Protein AF-V5GX15-F1 (afdb_monomer_lite)

Organism: Ixodes ricinus (NCBI:txid34613)

Secondary structure (DSSP, 8-state):
-----------------------------------PPPPPSS-THHHHHHHTT-TTHHHHHHHHHHHS-HHHHHHHHHHHHHTT--HHHHHHHHHHHHHTTS--GGGGGS-HHHHHHHHHHHHHHHHHHHSPP-

Structure (mmCIF, N/CA/C/O backbone):
data_AF-V5GX15-F1
#
_entry.id   AF-V5GX15-F1
#
loop_
_atom_site.group_PDB
_atom_site.id
_atom_site.type_symbol
_atom_site.label_atom_id
_atom_site.label_alt_id
_atom_site.label_comp_id
_atom_site.label_asym_id
_atom_site.label_entity_id
_atom_site.label_seq_id
_atom_site.pdbx_PDB_ins_code
_atom_site.Cartn_x
_atom_site.Cartn_y
_atom_site.Cartn_z
_atom_site.occupancy
_atom_site.B_iso_or_equiv
_atom_site.auth_seq_id
_atom_site.auth_comp_id
_atom_site.auth_asym_id
_atom_site.auth_atom_id
_atom_site.pdbx_PDB_model_num
ATOM 1 N N . GLY A 1 1 ? 33.532 -85.538 -20.091 1.00 37.53 1 GLY A N 1
ATOM 2 C CA . GLY A 1 1 ? 32.536 -85.061 -19.115 1.00 37.53 1 GLY A CA 1
ATOM 3 C C . GLY A 1 1 ? 31.655 -84.031 -19.786 1.00 37.53 1 GLY A C 1
ATOM 4 O O . GLY A 1 1 ? 32.195 -83.125 -20.402 1.00 37.53 1 GLY A O 1
ATOM 5 N N . GLN A 1 2 ? 30.339 -84.234 -19.738 1.00 40.06 2 GLN A N 1
ATOM 6 C CA . GLN A 1 2 ? 29.283 -83.344 -20.242 1.00 40.06 2 GLN A CA 1
ATOM 7 C C . GLN A 1 2 ? 29.166 -82.042 -19.433 1.00 40.06 2 GLN A C 1
ATOM 9 O O . GLN A 1 2 ? 29.303 -82.092 -18.215 1.00 40.06 2 GLN A O 1
ATOM 14 N N . ALA A 1 3 ? 28.764 -80.947 -20.094 1.00 39.31 3 ALA A N 1
ATOM 15 C CA . ALA A 1 3 ? 27.780 -79.982 -19.581 1.00 39.31 3 ALA A CA 1
ATOM 16 C C . ALA A 1 3 ? 27.213 -79.104 -20.725 1.00 39.31 3 ALA A C 1
ATOM 18 O O . ALA A 1 3 ? 27.958 -78.616 -21.571 1.00 39.31 3 ALA A O 1
ATOM 19 N N . ASN A 1 4 ? 25.886 -78.939 -20.738 1.00 43.31 4 ASN A N 1
ATOM 20 C CA . ASN A 1 4 ? 25.058 -78.070 -21.600 1.00 43.31 4 ASN A CA 1
ATOM 21 C C . ASN A 1 4 ? 24.673 -76.771 -20.790 1.00 43.31 4 ASN A C 1
ATOM 23 O O . ASN A 1 4 ? 25.200 -76.629 -19.689 1.00 43.31 4 ASN A O 1
ATOM 27 N N . PRO A 1 5 ? 23.812 -75.809 -21.224 1.00 63.66 5 PRO A N 1
ATOM 28 C CA . PRO A 1 5 ? 24.193 -74.411 -21.529 1.00 63.66 5 PRO A CA 1
ATOM 29 C C . PRO A 1 5 ? 23.306 -73.289 -20.877 1.00 63.66 5 PRO A C 1
ATOM 31 O O . PRO A 1 5 ? 22.368 -73.595 -20.144 1.00 63.66 5 PRO A O 1
ATOM 34 N N . LYS A 1 6 ? 23.512 -72.013 -21.312 1.00 45.72 6 LYS A N 1
ATOM 35 C CA . LYS A 1 6 ? 22.552 -70.849 -21.421 1.00 45.72 6 LYS A CA 1
ATOM 36 C C . LYS A 1 6 ? 22.661 -69.713 -20.334 1.00 45.72 6 LYS A C 1
ATOM 38 O O . LYS A 1 6 ? 23.083 -70.019 -19.230 1.00 45.72 6 LYS A O 1
ATOM 43 N N . PRO A 1 7 ? 22.243 -68.428 -20.565 1.00 55.56 7 PRO A N 1
ATOM 44 C CA . PRO A 1 7 ? 22.826 -67.367 -21.428 1.00 55.56 7 PRO A CA 1
ATOM 45 C C . PRO A 1 7 ? 22.803 -65.913 -20.823 1.00 55.56 7 PRO A C 1
ATOM 47 O O . PRO A 1 7 ? 22.262 -65.676 -19.750 1.00 55.56 7 PRO A O 1
ATOM 50 N N . SER A 1 8 ? 23.223 -64.935 -21.646 1.00 38.91 8 SER A N 1
ATOM 51 C CA . SER A 1 8 ? 22.766 -63.520 -21.716 1.00 38.91 8 SER A CA 1
ATOM 52 C C . SER A 1 8 ? 23.481 -62.451 -20.875 1.00 38.91 8 SER A C 1
ATOM 54 O O . SER A 1 8 ? 23.282 -62.360 -19.674 1.00 38.91 8 SER A O 1
ATOM 56 N N . GLN A 1 9 ? 24.183 -61.531 -21.547 1.00 42.53 9 GLN A N 1
ATOM 57 C CA . GLN A 1 9 ? 23.749 -60.161 -21.898 1.00 42.53 9 GLN A CA 1
ATOM 58 C C . GLN A 1 9 ? 25.007 -59.331 -22.203 1.00 42.53 9 GLN A C 1
ATOM 60 O O . GLN A 1 9 ? 25.798 -59.084 -21.304 1.00 42.53 9 GLN A O 1
ATOM 65 N N . ASP A 1 10 ? 25.183 -58.878 -23.446 1.00 45.53 10 ASP A N 1
ATOM 66 C CA . ASP A 1 10 ? 26.203 -57.871 -23.766 1.00 45.53 10 ASP A CA 1
ATOM 67 C C . ASP A 1 10 ? 25.637 -56.890 -24.813 1.00 45.53 10 ASP A C 1
ATOM 69 O O . ASP A 1 10 ? 25.259 -57.321 -25.914 1.00 45.53 10 ASP A O 1
ATOM 73 N N . PRO A 1 11 ? 25.470 -55.593 -24.489 1.00 44.25 11 PRO A N 1
ATOM 74 C CA . PRO A 1 11 ? 24.968 -54.604 -25.430 1.00 44.25 11 PRO A CA 1
ATOM 75 C C . PRO A 1 11 ? 26.083 -54.067 -26.339 1.00 44.25 11 PRO A C 1
ATOM 77 O O . PRO A 1 11 ? 27.076 -53.491 -25.901 1.00 44.25 11 PRO A O 1
ATOM 80 N N . LYS A 1 12 ? 25.859 -54.175 -27.651 1.00 39.38 12 LYS A N 1
ATOM 81 C CA . LYS A 1 12 ? 26.702 -53.585 -28.697 1.00 39.38 12 LYS A CA 1
ATOM 82 C C . LYS A 1 12 ? 26.563 -52.052 -28.765 1.00 39.38 12 LYS A C 1
ATOM 84 O O . LYS A 1 12 ? 25.479 -51.556 -29.043 1.00 39.38 12 LYS A O 1
ATOM 89 N N . LYS A 1 13 ? 27.725 -51.383 -28.717 1.00 44.09 13 LYS A N 1
ATOM 90 C CA . LYS A 1 13 ? 28.166 -50.198 -29.496 1.00 44.09 13 LYS A CA 1
ATOM 91 C C . LYS A 1 13 ? 27.448 -48.839 -29.283 1.00 44.09 13 LYS A C 1
ATOM 93 O O . LYS A 1 13 ? 26.262 -48.721 -29.572 1.00 44.09 13 LYS A O 1
ATOM 98 N N . PRO A 1 14 ? 28.187 -47.753 -28.964 1.00 42.38 14 PRO A N 1
ATOM 99 C CA . PRO A 1 14 ? 27.664 -46.391 -29.029 1.00 42.38 14 PRO A CA 1
ATOM 100 C C . PRO A 1 14 ? 27.685 -45.880 -30.479 1.00 42.38 14 PRO A C 1
ATOM 102 O O . PRO A 1 14 ? 28.728 -45.862 -31.135 1.00 42.38 14 PRO A O 1
ATOM 105 N N . ALA A 1 15 ? 26.529 -45.466 -30.994 1.00 39.97 15 ALA A N 1
ATOM 106 C CA . ALA A 1 15 ? 26.417 -44.708 -32.236 1.00 39.97 15 ALA A CA 1
ATOM 107 C C . ALA A 1 15 ? 26.078 -43.253 -31.891 1.00 39.97 15 ALA A C 1
ATOM 109 O O . ALA A 1 15 ? 25.074 -42.978 -31.238 1.00 39.97 15 ALA A O 1
ATOM 110 N N . SER A 1 16 ? 26.943 -42.335 -32.321 1.00 47.84 16 SER A N 1
ATOM 111 C CA . SER A 1 16 ? 26.787 -40.888 -32.209 1.00 47.84 16 SER A CA 1
ATOM 112 C C . SER A 1 16 ? 25.426 -40.424 -32.734 1.00 47.84 16 SER A C 1
ATOM 114 O O . SER A 1 16 ? 25.087 -40.672 -33.891 1.00 47.84 16 SER A O 1
ATOM 116 N N . GLN A 1 17 ? 24.672 -39.700 -31.907 1.00 44.69 17 GLN A N 1
ATOM 117 C CA . GLN A 1 17 ? 23.469 -38.988 -32.326 1.00 44.69 17 GLN A CA 1
ATOM 118 C C . GLN A 1 17 ? 23.653 -37.484 -32.098 1.00 44.69 17 GLN A C 1
ATOM 120 O O . GLN A 1 17 ? 23.871 -37.003 -30.991 1.00 44.69 17 GLN A O 1
ATOM 125 N N . LYS A 1 18 ? 23.608 -36.774 -33.223 1.00 44.56 18 LYS A N 1
ATOM 126 C CA . LYS A 1 18 ? 23.525 -35.324 -33.419 1.00 44.56 18 LYS A CA 1
ATOM 127 C C . LYS A 1 18 ? 22.475 -34.695 -32.481 1.00 44.56 18 LYS A C 1
ATOM 129 O O . LYS A 1 18 ? 21.355 -35.205 -32.456 1.00 44.56 18 LYS A O 1
ATOM 134 N N . PRO A 1 19 ? 22.760 -33.589 -31.768 1.00 43.59 19 PRO A N 1
ATOM 135 C CA . PRO A 1 19 ? 21.723 -32.898 -31.013 1.00 43.59 19 PRO A CA 1
ATOM 136 C C . PRO A 1 19 ? 20.733 -32.259 -31.994 1.00 43.59 19 PRO A C 1
ATOM 138 O O . PRO A 1 19 ? 21.082 -31.381 -32.785 1.00 43.59 19 PRO A O 1
ATOM 141 N N . ALA A 1 20 ? 19.495 -32.748 -31.975 1.00 39.88 20 ALA A N 1
ATOM 142 C CA . ALA A 1 20 ? 18.371 -32.087 -32.613 1.00 39.88 20 ALA A CA 1
ATOM 143 C C . ALA A 1 20 ? 18.087 -30.794 -31.841 1.00 39.88 20 ALA A C 1
ATOM 145 O O . ALA A 1 20 ? 17.824 -30.829 -30.641 1.00 39.88 20 ALA A O 1
ATOM 146 N N . ALA A 1 21 ? 18.168 -29.658 -32.532 1.00 44.03 21 ALA A N 1
ATOM 147 C CA . ALA A 1 21 ? 17.734 -28.375 -32.011 1.00 44.03 21 ALA A CA 1
ATOM 148 C C . ALA A 1 21 ? 16.240 -28.463 -31.669 1.00 44.03 21 ALA A C 1
ATOM 150 O O . ALA A 1 21 ? 15.383 -28.502 -32.554 1.00 44.03 21 ALA A O 1
ATOM 151 N N . THR A 1 22 ? 15.927 -28.525 -30.380 1.00 43.41 22 THR A N 1
ATOM 152 C CA . THR A 1 22 ? 14.572 -28.364 -29.867 1.00 43.41 22 THR A CA 1
ATOM 153 C C . THR A 1 22 ? 14.158 -26.926 -30.143 1.00 43.41 22 THR A C 1
ATOM 155 O O . THR A 1 22 ? 14.556 -25.996 -29.446 1.00 43.41 22 THR A O 1
ATOM 158 N N . ALA A 1 23 ? 13.380 -26.738 -31.207 1.00 44.25 23 ALA A N 1
ATOM 159 C CA . ALA A 1 23 ? 12.669 -25.501 -31.464 1.00 44.25 23 ALA A CA 1
ATOM 160 C C . ALA A 1 23 ? 11.763 -25.218 -30.258 1.00 44.25 23 ALA A C 1
ATOM 162 O O . ALA A 1 23 ? 10.718 -25.849 -30.079 1.00 44.25 23 ALA A O 1
ATOM 163 N N . ALA A 1 24 ? 12.195 -24.292 -29.404 1.00 44.19 24 ALA A N 1
ATOM 164 C CA . ALA A 1 24 ? 11.357 -23.706 -28.380 1.00 44.19 24 ALA A CA 1
ATOM 165 C C . ALA A 1 24 ? 10.147 -23.089 -29.088 1.00 44.19 24 ALA A C 1
ATOM 167 O O . ALA A 1 24 ? 10.275 -22.106 -29.821 1.00 44.19 24 ALA A O 1
ATOM 168 N N . LYS A 1 25 ? 8.970 -23.695 -28.909 1.00 42.94 25 LYS A N 1
ATOM 169 C CA . LYS A 1 25 ? 7.701 -23.077 -29.289 1.00 42.94 25 LYS A CA 1
ATOM 170 C C . LYS A 1 25 ? 7.558 -21.830 -28.422 1.00 42.94 25 LYS A C 1
ATOM 172 O O . LYS A 1 25 ? 7.080 -21.913 -27.295 1.00 42.94 25 LYS A O 1
ATOM 177 N N . GLN A 1 26 ? 8.004 -20.686 -28.933 1.00 42.41 26 GLN A N 1
ATOM 178 C CA . GLN A 1 26 ? 7.588 -19.398 -28.408 1.00 42.41 26 GLN A CA 1
ATOM 179 C C . GLN A 1 26 ? 6.069 -19.351 -28.553 1.00 42.41 26 GLN A C 1
ATOM 181 O O . GLN A 1 26 ? 5.530 -19.355 -29.662 1.00 42.41 26 GLN A O 1
ATOM 186 N N . ALA A 1 27 ? 5.371 -19.388 -27.422 1.00 43.66 27 ALA A N 1
ATOM 187 C CA . ALA A 1 27 ? 3.967 -19.044 -27.378 1.00 43.66 27 ALA A CA 1
ATOM 188 C C . ALA A 1 27 ? 3.870 -17.560 -27.744 1.00 43.66 27 ALA A C 1
ATOM 190 O O . ALA A 1 27 ? 4.092 -16.687 -26.910 1.00 43.66 27 ALA A O 1
ATOM 191 N N . VAL A 1 28 ? 3.584 -17.279 -29.015 1.00 45.66 28 VAL A N 1
ATOM 192 C CA . VAL A 1 28 ? 3.100 -15.972 -29.454 1.00 45.66 28 VAL A CA 1
ATOM 193 C C . VAL A 1 28 ? 1.808 -15.723 -28.683 1.00 45.66 28 VAL A C 1
ATOM 195 O O . VAL A 1 28 ? 0.760 -16.289 -28.999 1.00 45.66 28 VAL A O 1
ATOM 198 N N . GLN A 1 29 ? 1.896 -14.919 -27.623 1.00 44.72 29 GLN A N 1
ATOM 199 C CA . GLN A 1 29 ? 0.729 -14.378 -26.946 1.00 44.72 29 GLN A CA 1
ATOM 200 C C . GLN A 1 29 ? 0.038 -13.442 -27.934 1.00 44.72 29 GLN A C 1
ATOM 202 O O . GLN A 1 29 ? 0.435 -12.299 -28.153 1.00 44.72 29 GLN A O 1
ATOM 207 N N . LYS A 1 30 ? -0.979 -13.985 -28.603 1.00 41.56 30 LYS A N 1
ATOM 208 C CA . LYS A 1 30 ? -1.897 -13.242 -29.451 1.00 41.56 30 LYS A CA 1
ATOM 209 C C . LYS A 1 30 ? -2.558 -12.174 -28.583 1.00 41.56 30 LYS A C 1
ATOM 211 O O . LYS A 1 30 ? -3.360 -12.490 -27.711 1.00 41.56 30 LYS A O 1
ATOM 216 N N . ASN A 1 31 ? -2.180 -10.923 -28.829 1.00 46.97 31 ASN A N 1
ATOM 217 C CA . ASN A 1 31 ? -2.763 -9.730 -28.235 1.00 46.97 31 ASN A CA 1
ATOM 218 C C . ASN A 1 31 ? -4.245 -9.651 -28.641 1.00 46.97 31 ASN A C 1
ATOM 220 O O . ASN A 1 31 ? -4.616 -9.159 -29.701 1.00 46.97 31 ASN A O 1
ATOM 224 N N . THR A 1 32 ? -5.097 -10.263 -27.832 1.00 40.66 32 THR A N 1
ATOM 225 C CA . THR A 1 32 ? -6.509 -9.927 -27.711 1.00 40.66 32 THR A CA 1
ATOM 226 C C . THR A 1 32 ? -6.624 -9.420 -26.293 1.00 40.66 32 THR A C 1
ATOM 228 O O . THR A 1 32 ? -6.748 -10.215 -25.364 1.00 40.66 32 THR A O 1
ATOM 231 N N . ALA A 1 33 ? -6.460 -8.107 -26.123 1.00 47.22 33 ALA A N 1
ATOM 232 C CA . ALA A 1 33 ? -6.662 -7.435 -24.852 1.00 47.22 33 ALA A CA 1
ATOM 233 C C . ALA A 1 33 ? -8.142 -7.565 -24.456 1.00 47.22 33 ALA A C 1
ATOM 235 O O . ALA A 1 33 ? -8.948 -6.661 -24.651 1.00 47.22 33 ALA A O 1
ATOM 236 N N . ALA A 1 34 ? -8.515 -8.727 -23.922 1.00 43.44 34 ALA A N 1
ATOM 237 C CA . ALA A 1 34 ? -9.578 -8.794 -22.946 1.00 43.44 34 ALA A CA 1
ATOM 238 C C . ALA A 1 34 ? -9.163 -7.825 -21.839 1.00 43.44 34 ALA A C 1
ATOM 240 O O . ALA A 1 34 ? -8.066 -7.959 -21.296 1.00 43.44 34 ALA A O 1
ATOM 241 N N . SER A 1 35 ? -9.990 -6.819 -21.558 1.00 44.53 35 SER A N 1
ATOM 242 C CA . SER A 1 35 ? -9.816 -5.931 -20.412 1.00 44.53 35 SER A CA 1
ATOM 243 C C . SER A 1 35 ? -9.972 -6.758 -19.137 1.00 44.53 35 SER A C 1
ATOM 245 O O . SER A 1 35 ? -11.021 -6.772 -18.502 1.00 44.53 35 SER A O 1
ATOM 247 N N . THR A 1 36 ? -8.942 -7.527 -18.796 1.00 44.78 36 THR A N 1
ATOM 248 C CA . THR A 1 36 ? -8.802 -8.126 -17.481 1.00 44.78 36 THR A CA 1
ATOM 249 C C . THR A 1 36 ? -8.668 -6.975 -16.496 1.00 44.78 36 THR A C 1
ATOM 251 O O . THR A 1 36 ? -7.871 -6.069 -16.765 1.00 44.78 36 THR A O 1
ATOM 254 N N . PRO A 1 37 ? -9.436 -6.964 -15.395 1.00 51.75 37 PRO A N 1
ATOM 255 C CA . PRO A 1 37 ? -9.273 -5.945 -14.373 1.00 51.75 37 PRO A CA 1
ATOM 256 C C . PRO A 1 37 ? -7.805 -5.926 -13.953 1.00 51.75 37 PRO A C 1
ATOM 258 O O . PRO A 1 37 ? -7.243 -6.966 -13.600 1.00 51.75 37 PRO A O 1
ATOM 261 N N . THR A 1 38 ? -7.172 -4.760 -14.069 1.00 57.84 38 THR A N 1
ATOM 262 C CA . THR A 1 38 ? -5.797 -4.586 -13.614 1.00 57.84 38 THR A CA 1
ATOM 263 C C . THR A 1 38 ? -5.781 -4.911 -12.125 1.00 57.84 38 THR A C 1
ATOM 265 O O . THR A 1 38 ? -6.597 -4.345 -11.391 1.00 57.84 38 THR A O 1
ATOM 268 N N . PRO A 1 39 ? -4.925 -5.842 -11.671 1.00 63.62 39 PRO A N 1
ATOM 269 C CA . PRO A 1 39 ? -4.820 -6.119 -10.250 1.00 63.62 39 PRO A CA 1
ATOM 270 C C . PRO A 1 39 ? -4.490 -4.813 -9.509 1.00 63.62 39 PRO A C 1
ATOM 272 O O . PRO A 1 39 ? -3.780 -3.967 -10.064 1.00 63.62 39 PRO A O 1
ATOM 275 N N . PRO A 1 40 ? -5.022 -4.622 -8.290 1.00 74.94 40 PRO A N 1
ATOM 276 C CA . PRO A 1 40 ? -4.697 -3.449 -7.492 1.00 74.94 40 PRO A CA 1
ATOM 277 C C . PRO A 1 40 ? -3.182 -3.371 -7.302 1.00 74.94 40 PRO A C 1
ATOM 279 O O . PRO A 1 40 ? -2.507 -4.389 -7.154 1.00 74.94 40 PRO A O 1
ATOM 282 N N . SER A 1 41 ? -2.639 -2.159 -7.299 1.00 80.00 41 SER A N 1
ATOM 283 C CA . SER A 1 41 ? -1.186 -1.957 -7.233 1.00 80.00 41 SER A CA 1
ATOM 284 C C . SER A 1 41 ? -0.624 -2.132 -5.826 1.00 80.00 41 SER A C 1
ATOM 286 O O . SER A 1 41 ? 0.577 -2.023 -5.623 1.00 80.00 41 SER A O 1
ATOM 288 N N . THR A 1 42 ? -1.479 -2.335 -4.828 1.00 83.31 42 THR A N 1
ATOM 289 C CA . THR A 1 42 ? -1.109 -2.607 -3.438 1.00 83.31 42 THR A CA 1
ATOM 290 C C . THR A 1 42 ? -1.961 -3.757 -2.928 1.00 83.31 42 THR A C 1
ATOM 292 O O . THR A 1 42 ? -3.115 -3.900 -3.339 1.00 83.31 42 THR A O 1
ATOM 295 N N . ASP A 1 43 ? -1.402 -4.552 -2.017 1.00 86.81 43 ASP A N 1
ATOM 296 C CA . ASP A 1 43 ? -2.045 -5.724 -1.444 1.00 86.81 43 ASP A CA 1
ATOM 297 C C . ASP A 1 43 ? -3.459 -5.393 -0.947 1.00 86.81 43 ASP A C 1
ATOM 299 O O . ASP A 1 43 ? -3.615 -4.694 0.058 1.00 86.81 43 ASP A O 1
ATOM 303 N N . PRO A 1 44 ? -4.512 -5.936 -1.578 1.00 84.12 44 PRO A N 1
ATOM 304 C CA . PRO A 1 44 ? -5.872 -5.625 -1.180 1.00 84.12 44 PRO A CA 1
ATOM 305 C C . PRO A 1 44 ? -6.152 -6.067 0.259 1.00 84.12 44 PRO A C 1
ATOM 307 O O . PRO A 1 44 ? -6.942 -5.415 0.944 1.00 84.12 44 PRO A O 1
ATOM 310 N N . LYS A 1 45 ? -5.502 -7.124 0.765 1.00 90.69 45 LYS A N 1
ATOM 311 C CA . LYS A 1 45 ? -5.770 -7.618 2.125 1.00 90.69 45 LYS A CA 1
ATOM 312 C C . LYS A 1 45 ? -5.243 -6.692 3.219 1.00 90.69 45 LYS A C 1
ATOM 314 O O . LYS A 1 45 ? -5.704 -6.799 4.353 1.00 90.69 45 LYS A O 1
ATOM 319 N N . ILE A 1 46 ? -4.346 -5.752 2.908 1.00 90.81 46 ILE A N 1
ATOM 320 C CA . ILE A 1 46 ? -3.864 -4.774 3.895 1.00 90.81 46 ILE A CA 1
ATOM 321 C C . ILE A 1 46 ? -5.003 -3.896 4.428 1.00 90.81 46 ILE A C 1
ATOM 323 O O . ILE A 1 46 ? -5.026 -3.521 5.599 1.00 90.81 46 ILE A O 1
ATOM 327 N N . CYS A 1 47 ? -5.997 -3.628 3.583 1.00 91.38 47 CYS A N 1
ATOM 328 C CA . CYS A 1 47 ? -7.169 -2.855 3.964 1.00 91.38 47 CYS A CA 1
ATOM 329 C C . CYS A 1 47 ? -8.143 -3.653 4.809 1.00 91.38 47 CYS A C 1
ATOM 331 O O . CYS A 1 47 ? -8.750 -3.088 5.711 1.00 91.38 47 CYS A O 1
ATOM 333 N N . ASP A 1 48 ? -8.226 -4.961 4.579 1.00 92.25 48 ASP A N 1
ATOM 334 C CA . ASP A 1 48 ? -9.027 -5.838 5.424 1.00 92.25 48 ASP A CA 1
ATOM 335 C C . ASP A 1 48 ? -8.396 -5.905 6.825 1.00 92.25 48 ASP A C 1
ATOM 337 O O . ASP A 1 48 ? -9.109 -5.848 7.821 1.00 92.25 48 ASP A O 1
ATOM 341 N N . LEU A 1 49 ? -7.060 -5.926 6.931 1.00 92.81 49 LEU A N 1
ATOM 342 C CA . LEU A 1 49 ? -6.369 -5.797 8.220 1.00 92.81 49 LEU A CA 1
ATOM 343 C C . LEU A 1 49 ? -6.710 -4.468 8.910 1.00 92.81 49 LEU A C 1
ATOM 345 O O . LEU A 1 49 ? -7.063 -4.472 10.087 1.00 92.81 49 LEU A O 1
ATOM 349 N N . LYS A 1 50 ? -6.662 -3.344 8.183 1.00 92.00 50 LYS A N 1
ATOM 350 C CA . LYS A 1 50 ? -7.005 -2.022 8.732 1.00 92.00 50 LYS A CA 1
ATOM 351 C C . LYS A 1 50 ? -8.460 -1.944 9.196 1.00 92.00 50 LYS A C 1
ATOM 353 O O . LYS A 1 50 ? -8.712 -1.464 10.297 1.00 92.00 50 LYS A O 1
ATOM 358 N N . ASP A 1 51 ? -9.405 -2.391 8.371 1.00 90.94 51 ASP A N 1
ATOM 359 C CA . ASP A 1 51 ? -10.838 -2.333 8.679 1.00 90.94 51 ASP A CA 1
ATOM 360 C C . ASP A 1 51 ? -11.196 -3.261 9.863 1.00 90.94 51 ASP A C 1
ATOM 362 O O . ASP A 1 51 ? -12.081 -2.931 10.647 1.00 90.94 51 ASP A O 1
ATOM 366 N N . ASN A 1 52 ? -10.459 -4.364 10.060 1.00 91.81 52 ASN A N 1
ATOM 367 C CA . ASN A 1 52 ? -10.587 -5.238 11.235 1.00 91.81 52 ASN A CA 1
ATOM 368 C C . ASN A 1 52 ? -9.841 -4.725 12.485 1.00 91.81 52 ASN A C 1
ATOM 370 O O . ASN A 1 52 ? -9.794 -5.425 13.495 1.00 91.81 52 ASN A O 1
ATOM 374 N N . GLY A 1 53 ? -9.225 -3.538 12.435 1.00 88.31 53 GLY A N 1
ATOM 375 C CA . GLY A 1 53 ? -8.459 -2.986 13.557 1.00 88.31 53 GLY A CA 1
ATOM 376 C C . GLY A 1 53 ? -7.170 -3.752 13.870 1.00 88.31 53 GLY A C 1
ATOM 377 O O . GLY A 1 53 ? -6.665 -3.668 14.986 1.00 88.31 53 GLY A O 1
ATOM 378 N N . SER A 1 54 ? -6.639 -4.512 12.909 1.00 91.25 54 SER A N 1
ATOM 379 C CA . SER A 1 54 ? -5.402 -5.266 13.088 1.00 91.25 54 SER A CA 1
ATOM 380 C C . SER A 1 54 ? -4.198 -4.334 13.193 1.00 91.25 54 SER A C 1
ATOM 382 O O . SER A 1 54 ? -3.978 -3.464 12.345 1.00 91.25 54 SER A O 1
ATOM 384 N N . GLU A 1 55 ? -3.354 -4.597 14.185 1.00 92.06 55 GLU A N 1
ATOM 385 C CA . GLU A 1 55 ? -2.076 -3.915 14.384 1.00 92.06 55 GLU A CA 1
ATOM 386 C C . GLU A 1 55 ? -1.059 -4.167 13.261 1.00 92.06 55 GLU A C 1
ATOM 388 O O . GLU A 1 55 ? -0.090 -3.426 13.152 1.00 92.06 55 GLU A O 1
ATOM 393 N N . PHE A 1 56 ? -1.287 -5.150 12.378 1.00 93.38 56 PHE A N 1
ATOM 394 C CA . PHE A 1 56 ? -0.357 -5.506 11.300 1.00 93.38 56 PHE A CA 1
ATOM 395 C C . PHE A 1 56 ? -0.534 -4.691 10.018 1.00 93.38 56 PHE A C 1
ATOM 397 O O . PHE A 1 56 ? 0.350 -4.723 9.159 1.00 93.38 56 PHE A O 1
ATOM 404 N N . ALA A 1 57 ? -1.641 -3.957 9.860 1.00 93.50 57 ALA A N 1
ATOM 405 C CA . ALA A 1 57 ? -1.917 -3.221 8.626 1.00 93.50 57 ALA A CA 1
ATOM 406 C C . ALA A 1 57 ? -0.861 -2.138 8.358 1.00 93.50 57 ALA A C 1
ATOM 408 O O . ALA A 1 57 ? -0.277 -2.084 7.276 1.00 93.50 57 ALA A O 1
ATOM 409 N N . LEU A 1 58 ? -0.576 -1.311 9.368 1.00 94.31 58 LEU A N 1
ATOM 410 C CA . LEU A 1 58 ? 0.414 -0.245 9.258 1.00 94.31 58 LEU A CA 1
ATOM 411 C C . LEU A 1 58 ? 1.843 -0.807 9.122 1.00 94.31 58 LEU A C 1
ATOM 413 O O . LEU A 1 58 ? 2.468 -0.488 8.113 1.00 94.31 58 LEU A O 1
ATOM 417 N N . PRO A 1 59 ? 2.340 -1.711 9.993 1.00 94.75 59 PRO A N 1
ATOM 418 C CA . PRO A 1 59 ? 3.659 -2.335 9.835 1.00 94.75 59 PRO A CA 1
ATOM 419 C C . PRO A 1 59 ? 3.878 -3.003 8.475 1.00 94.75 59 PRO A C 1
ATOM 421 O O . PRO A 1 59 ? 4.964 -2.911 7.900 1.00 94.75 59 PRO A O 1
ATOM 424 N N . SER A 1 60 ? 2.842 -3.630 7.908 1.00 93.75 60 SER A N 1
ATOM 425 C CA . SER A 1 60 ? 2.920 -4.216 6.565 1.00 93.75 60 SER A CA 1
ATOM 426 C C . SER A 1 60 ? 3.180 -3.153 5.497 1.00 93.75 60 SER A C 1
ATOM 428 O O . SER A 1 60 ? 4.025 -3.357 4.622 1.00 93.75 60 SER A O 1
ATOM 430 N N . LEU A 1 61 ? 2.524 -1.991 5.588 1.00 93.81 61 LEU A N 1
ATOM 431 C CA . LEU A 1 61 ? 2.774 -0.876 4.676 1.00 93.81 61 LEU A CA 1
ATOM 432 C C . LEU A 1 61 ? 4.169 -0.283 4.892 1.00 93.81 61 LEU A C 1
ATOM 434 O O . LEU A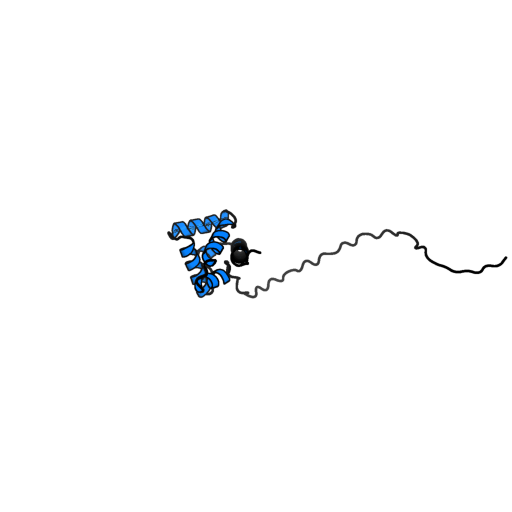 1 61 ? 4.878 -0.042 3.920 1.00 93.81 61 LEU A O 1
ATOM 438 N N . GLN A 1 62 ? 4.597 -0.100 6.141 1.00 94.44 62 GLN A N 1
ATOM 439 C CA . GLN A 1 62 ? 5.928 0.435 6.448 1.00 94.44 62 GLN A CA 1
ATOM 440 C C . GLN A 1 62 ? 7.038 -0.470 5.901 1.00 94.44 62 GLN A C 1
ATOM 442 O O . GLN A 1 62 ? 7.969 0.000 5.249 1.00 94.44 62 GLN A O 1
ATOM 447 N N . CYS A 1 63 ? 6.900 -1.788 6.072 1.00 94.94 63 CYS A N 1
ATOM 448 C CA . CYS A 1 63 ? 7.792 -2.760 5.443 1.00 94.94 63 CYS A CA 1
ATOM 449 C C . CYS A 1 63 ? 7.770 -2.647 3.923 1.00 94.94 63 CYS A C 1
ATOM 451 O O . CYS A 1 63 ? 8.830 -2.721 3.306 1.00 94.94 63 CYS A O 1
ATOM 453 N N . THR A 1 64 ? 6.597 -2.431 3.321 1.00 93.44 64 THR A N 1
ATOM 454 C CA . THR A 1 64 ? 6.494 -2.254 1.868 1.00 93.44 64 THR A CA 1
ATOM 455 C C . THR A 1 64 ? 7.341 -1.068 1.425 1.00 93.44 64 THR A C 1
ATOM 457 O O . THR A 1 64 ? 8.205 -1.211 0.569 1.00 93.44 64 THR A O 1
ATOM 460 N N . LEU A 1 65 ? 7.170 0.086 2.071 1.00 92.94 65 LEU A N 1
ATOM 461 C CA . LEU A 1 65 ? 7.927 1.302 1.769 1.00 92.94 65 LEU A CA 1
ATOM 462 C C . LEU A 1 65 ? 9.437 1.149 2.002 1.00 92.94 65 LEU A C 1
ATOM 464 O O . LEU A 1 65 ? 10.222 1.824 1.340 1.00 92.94 65 LEU A O 1
ATOM 468 N N . GLN A 1 66 ? 9.841 0.272 2.923 1.00 94.56 66 GLN A N 1
ATOM 469 C CA . GLN A 1 66 ? 11.244 -0.016 3.214 1.00 94.56 66 GLN A CA 1
ATOM 470 C C . GLN A 1 66 ? 11.897 -0.953 2.186 1.00 94.56 66 GLN A C 1
ATOM 472 O O . GLN A 1 66 ? 13.086 -0.807 1.916 1.00 94.56 66 GLN A O 1
ATOM 477 N N . HIS A 1 67 ? 11.147 -1.908 1.631 1.00 95.31 67 HIS A N 1
ATOM 478 C CA . HIS A 1 67 ? 11.675 -2.929 0.714 1.00 95.31 67 HIS A CA 1
ATOM 479 C C . HIS A 1 67 ? 11.430 -2.615 -0.765 1.00 95.31 67 HIS A C 1
ATOM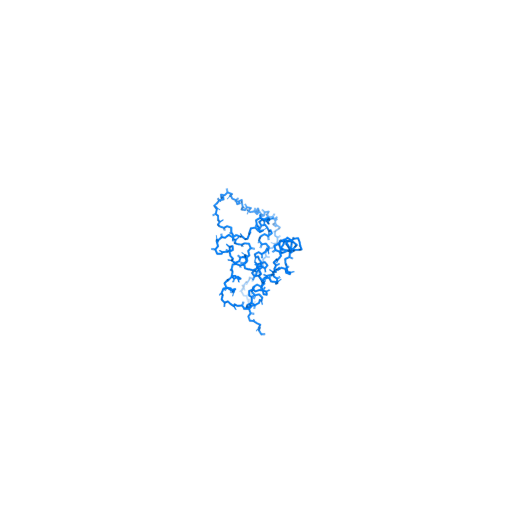 481 O O . HIS A 1 67 ? 11.899 -3.345 -1.637 1.00 95.31 67 HIS A O 1
ATOM 487 N N . LEU A 1 68 ? 10.706 -1.536 -1.057 1.00 94.19 68 LEU A N 1
ATOM 488 C CA . LEU A 1 68 ? 10.547 -1.039 -2.413 1.00 94.19 68 LEU A CA 1
ATOM 489 C C . LEU A 1 68 ? 11.879 -0.516 -2.978 1.00 94.19 68 LEU A C 1
ATOM 491 O O . LEU A 1 68 ? 12.662 0.088 -2.240 1.00 94.19 68 LEU A O 1
ATOM 495 N N . PRO A 1 69 ? 12.117 -0.669 -4.295 1.00 93.69 69 PRO A N 1
ATOM 496 C CA . PRO A 1 69 ? 13.206 0.015 -4.980 1.00 93.69 69 PRO A CA 1
ATOM 497 C C . PRO A 1 69 ? 13.190 1.517 -4.690 1.00 93.69 69 PRO A C 1
ATOM 499 O O . PRO A 1 69 ? 12.121 2.128 -4.620 1.00 93.69 69 PRO A O 1
ATOM 502 N N . GLU A 1 70 ? 14.375 2.113 -4.565 1.00 93.06 70 GLU A N 1
ATOM 503 C CA . GLU A 1 70 ? 14.544 3.503 -4.129 1.00 93.06 70 GLU A CA 1
ATOM 504 C C . GLU A 1 70 ? 13.733 4.497 -4.973 1.00 93.06 70 GLU A C 1
ATOM 506 O O . GLU A 1 70 ? 13.039 5.346 -4.418 1.00 93.06 70 GLU A O 1
ATOM 511 N N . GLU A 1 71 ? 13.726 4.327 -6.296 1.00 92.00 71 GLU A N 1
ATOM 512 C CA . GLU A 1 71 ? 12.949 5.149 -7.233 1.00 92.00 71 GLU A CA 1
ATOM 513 C C . GLU A 1 71 ? 11.447 5.141 -6.910 1.00 92.00 71 GLU A C 1
ATOM 515 O O . GLU A 1 71 ? 10.796 6.185 -6.855 1.00 92.00 71 GLU A O 1
ATOM 520 N N . ILE A 1 72 ? 10.897 3.958 -6.626 1.00 93.44 72 ILE A N 1
ATOM 521 C CA . ILE A 1 72 ? 9.487 3.787 -6.273 1.00 93.44 72 ILE A CA 1
ATOM 522 C C . ILE A 1 72 ? 9.256 4.409 -4.895 1.00 93.44 72 ILE A C 1
ATOM 524 O O . ILE A 1 72 ? 8.390 5.267 -4.746 1.00 93.44 72 ILE A O 1
ATOM 528 N N . ALA A 1 73 ? 10.066 4.051 -3.897 1.00 91.94 73 ALA A N 1
ATOM 529 C CA . ALA A 1 73 ? 9.945 4.578 -2.540 1.00 91.94 73 ALA A CA 1
ATOM 530 C C . ALA A 1 73 ? 10.029 6.118 -2.491 1.00 91.94 73 ALA A C 1
ATOM 532 O O . ALA A 1 73 ? 9.315 6.752 -1.709 1.00 91.94 73 ALA A O 1
ATOM 533 N N . ASN A 1 74 ? 10.845 6.740 -3.345 1.00 92.38 74 ASN A N 1
ATOM 534 C CA . ASN A 1 74 ? 10.949 8.192 -3.458 1.00 92.38 74 ASN A CA 1
ATOM 535 C C . ASN A 1 74 ? 9.644 8.823 -3.952 1.00 92.38 74 ASN A C 1
ATOM 537 O O . ASN A 1 74 ? 9.167 9.755 -3.308 1.00 92.38 74 ASN A O 1
ATOM 541 N N . LYS A 1 75 ? 8.987 8.261 -4.974 1.00 92.94 75 LYS A N 1
ATOM 542 C CA . LYS A 1 75 ? 7.671 8.739 -5.450 1.00 92.94 75 LYS A CA 1
ATOM 543 C C . LYS A 1 75 ? 6.614 8.710 -4.338 1.00 92.94 75 LYS A C 1
ATOM 545 O O . LYS A 1 75 ? 5.821 9.641 -4.199 1.00 92.94 75 LYS A O 1
ATOM 550 N N . TRP A 1 76 ? 6.629 7.670 -3.501 1.00 92.56 76 TRP A N 1
ATOM 551 C CA . TRP A 1 76 ? 5.752 7.568 -2.328 1.00 92.56 76 TRP A CA 1
ATOM 552 C C . TRP A 1 76 ? 6.080 8.630 -1.266 1.00 92.56 76 TRP A C 1
ATOM 554 O O . TRP A 1 76 ? 5.178 9.284 -0.741 1.00 92.56 76 TRP A O 1
ATOM 564 N N . LYS A 1 77 ? 7.367 8.851 -0.970 1.00 91.38 77 LYS A N 1
ATOM 565 C CA . LYS A 1 77 ? 7.819 9.898 -0.036 1.00 91.38 77 LYS A CA 1
ATOM 566 C C . LYS A 1 77 ? 7.479 11.302 -0.529 1.00 91.38 77 LYS A C 1
ATOM 568 O O . LYS A 1 77 ? 7.069 12.140 0.271 1.00 91.38 77 LYS A O 1
ATOM 573 N N . GLU A 1 78 ? 7.639 11.576 -1.817 1.00 92.94 78 GLU A N 1
ATOM 574 C CA . GLU A 1 78 ? 7.270 12.854 -2.427 1.00 92.94 78 GLU A CA 1
ATOM 575 C C . GLU A 1 78 ? 5.767 13.102 -2.347 1.00 92.94 78 GLU A C 1
ATOM 577 O O . GLU A 1 78 ? 5.351 14.206 -1.987 1.00 92.94 78 GLU A O 1
ATOM 582 N N . HIS A 1 79 ? 4.950 12.076 -2.603 1.00 92.75 79 HIS A N 1
ATOM 583 C CA . HIS A 1 79 ? 3.503 12.163 -2.410 1.00 92.75 79 HIS A CA 1
ATOM 584 C C . HIS A 1 79 ? 3.154 12.486 -0.955 1.00 92.75 79 HIS A C 1
ATOM 586 O O . HIS A 1 79 ? 2.423 13.444 -0.696 1.00 92.75 79 HIS A O 1
ATOM 592 N N . MET A 1 80 ? 3.752 11.766 -0.001 1.00 91.81 80 MET A N 1
ATOM 593 C CA . MET A 1 80 ? 3.546 12.007 1.430 1.00 91.81 80 MET A CA 1
ATOM 594 C C . MET A 1 80 ? 3.933 13.429 1.851 1.00 91.81 80 MET A C 1
ATOM 596 O O . MET A 1 80 ? 3.162 14.094 2.542 1.00 91.81 80 MET A O 1
ATOM 600 N N . LYS A 1 81 ? 5.078 13.936 1.375 1.00 93.12 81 LYS A N 1
ATOM 601 C CA . LYS A 1 81 ? 5.511 15.325 1.601 1.00 93.12 81 LYS A CA 1
ATOM 602 C C . LYS A 1 81 ? 4.544 16.337 0.989 1.00 93.12 81 LYS A C 1
ATOM 604 O O . LYS A 1 81 ? 4.204 17.317 1.638 1.00 93.12 81 LYS A O 1
ATOM 609 N N . THR A 1 82 ? 4.081 16.091 -0.234 1.00 92.44 82 THR A N 1
ATOM 610 C CA . THR A 1 82 ? 3.163 16.987 -0.956 1.00 92.44 82 THR A CA 1
ATOM 611 C C . THR A 1 82 ? 1.801 17.079 -0.271 1.00 92.44 82 THR A C 1
ATOM 613 O O . THR A 1 82 ? 1.201 18.150 -0.209 1.00 92.44 82 THR A O 1
ATOM 616 N N . LYS A 1 83 ? 1.305 15.957 0.255 1.00 90.12 83 LYS A N 1
ATOM 617 C CA . LYS A 1 83 ? 0.026 15.868 0.969 1.00 90.12 83 LYS A CA 1
ATOM 618 C C . LYS A 1 83 ? 0.143 16.132 2.474 1.00 90.12 83 LYS A C 1
ATOM 620 O O . LYS A 1 83 ? -0.877 16.077 3.155 1.00 90.12 83 LYS A O 1
ATOM 625 N N . SER A 1 84 ? 1.347 16.398 2.991 1.00 91.12 84 SER A N 1
ATOM 626 C CA . SER A 1 84 ? 1.638 16.497 4.431 1.00 91.12 84 SER A CA 1
ATOM 627 C C . SER A 1 84 ? 1.048 15.330 5.234 1.00 91.12 84 SER A C 1
ATOM 629 O O . SER A 1 84 ? 0.489 15.519 6.314 1.00 91.12 84 SER A O 1
ATOM 631 N N . THR A 1 85 ? 1.138 14.120 4.680 1.00 91.31 85 THR A N 1
ATOM 632 C CA . THR A 1 85 ? 0.575 12.899 5.262 1.00 91.31 85 THR A CA 1
ATOM 633 C C . THR A 1 85 ? 1.683 11.939 5.686 1.00 91.31 85 THR A C 1
ATOM 635 O O . THR A 1 85 ? 2.808 12.005 5.194 1.00 91.31 85 THR A O 1
ATOM 638 N N . ASN A 1 86 ?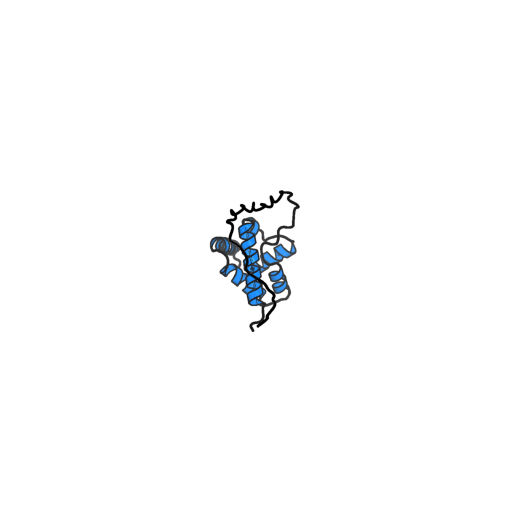 1.365 11.056 6.625 1.00 92.12 86 ASN A N 1
ATOM 639 C CA . ASN A 1 86 ? 2.260 10.005 7.105 1.00 92.12 86 ASN A CA 1
ATOM 640 C C . ASN A 1 86 ? 1.807 8.634 6.580 1.00 92.12 86 ASN A C 1
ATOM 642 O O . ASN A 1 86 ? 0.807 8.526 5.871 1.00 92.12 86 ASN A O 1
ATOM 646 N N . GLU A 1 87 ? 2.511 7.573 6.965 1.00 91.50 87 GLU A N 1
ATOM 647 C CA . GLU A 1 87 ? 2.228 6.201 6.524 1.00 91.50 87 GLU A CA 1
ATOM 648 C C . GLU A 1 87 ? 0.799 5.740 6.873 1.00 91.50 87 GLU A C 1
ATOM 650 O O . GLU A 1 87 ? 0.192 4.992 6.115 1.00 91.50 87 GLU A O 1
ATOM 655 N N . SER A 1 88 ? 0.211 6.226 7.971 1.00 91.94 88 SER A N 1
ATOM 656 C CA . SER A 1 88 ? -1.176 5.910 8.350 1.00 91.94 88 SER A CA 1
ATOM 657 C C . SER A 1 88 ? -2.202 6.638 7.478 1.00 91.94 88 SER A C 1
ATOM 659 O O . SER A 1 88 ? -3.204 6.055 7.046 1.00 91.94 88 SER A O 1
ATOM 661 N N . GLY A 1 89 ? -1.944 7.907 7.158 1.00 92.06 89 GLY A N 1
ATOM 662 C CA . GLY A 1 89 ? -2.782 8.646 6.215 1.00 92.06 89 GLY A CA 1
ATOM 663 C C . GLY A 1 89 ? -2.677 8.080 4.797 1.00 92.06 89 GLY A C 1
ATOM 664 O O . GLY A 1 89 ? -3.688 7.932 4.117 1.00 92.06 89 GLY A O 1
ATOM 665 N N . LEU A 1 90 ? -1.482 7.651 4.397 1.00 92.25 90 LEU A N 1
ATOM 666 C CA . LEU A 1 90 ? -1.239 6.931 3.152 1.00 92.25 90 LEU A CA 1
ATOM 667 C C . LEU A 1 90 ? -1.986 5.587 3.111 1.00 92.25 90 LEU A C 1
ATOM 669 O O . LEU A 1 90 ? -2.673 5.299 2.136 1.00 92.25 90 LEU A O 1
ATOM 673 N N . LEU A 1 91 ? -1.926 4.788 4.183 1.00 92.62 91 LEU A N 1
ATOM 674 C CA . LEU A 1 91 ? -2.706 3.551 4.301 1.00 92.62 91 LEU A CA 1
ATOM 675 C C . LEU A 1 91 ? -4.209 3.820 4.163 1.00 92.62 91 LEU A C 1
ATOM 677 O O . LEU A 1 91 ? -4.940 3.040 3.554 1.00 92.62 91 LEU A O 1
ATOM 681 N N . THR A 1 92 ? -4.679 4.935 4.720 1.00 92.50 92 THR A N 1
ATOM 682 C CA . THR A 1 92 ? -6.077 5.354 4.595 1.00 92.50 92 THR A CA 1
ATOM 683 C C . THR A 1 92 ? -6.431 5.681 3.146 1.00 92.50 92 THR A C 1
ATOM 685 O O . THR A 1 92 ? -7.419 5.142 2.655 1.00 92.50 92 THR A O 1
ATOM 688 N N . GLU A 1 93 ? -5.601 6.454 2.443 1.00 92.06 93 GLU A N 1
ATOM 689 C CA . GLU A 1 93 ? -5.786 6.782 1.022 1.00 92.06 93 GLU A CA 1
ATOM 690 C C . GLU A 1 93 ? -5.837 5.523 0.140 1.00 92.06 93 GLU A C 1
ATOM 692 O O . GLU A 1 93 ? -6.749 5.376 -0.677 1.00 92.06 93 GLU A O 1
ATOM 697 N N . ILE A 1 94 ? -4.925 4.567 0.360 1.00 91.31 94 ILE A N 1
ATOM 698 C CA . ILE A 1 94 ? -4.913 3.277 -0.352 1.00 91.31 94 ILE A CA 1
ATOM 699 C C . ILE A 1 94 ? -6.227 2.525 -0.146 1.00 91.31 94 ILE A C 1
ATOM 701 O O . ILE A 1 94 ? -6.826 2.022 -1.098 1.00 91.31 94 ILE A O 1
ATOM 705 N N . CYS A 1 95 ? -6.709 2.462 1.093 1.00 91.94 95 CYS A N 1
ATOM 706 C CA . CYS A 1 95 ? -7.918 1.712 1.401 1.00 91.94 95 CYS A CA 1
ATOM 707 C C . CYS A 1 95 ? -9.203 2.403 0.957 1.00 91.94 95 CYS A C 1
ATOM 709 O O . CYS A 1 95 ? -10.160 1.723 0.587 1.00 91.94 95 CYS A O 1
ATOM 711 N N . GLU A 1 96 ? -9.238 3.732 0.928 1.00 91.00 96 GLU A N 1
ATOM 712 C CA . GLU A 1 96 ? -10.338 4.479 0.319 1.00 91.00 96 GLU A CA 1
ATOM 713 C C . GLU A 1 96 ? -10.389 4.287 -1.199 1.00 91.00 96 GLU A C 1
ATOM 715 O O . GLU A 1 96 ? -11.475 4.096 -1.753 1.00 91.00 96 GLU A O 1
ATOM 720 N N . ALA A 1 97 ? -9.234 4.269 -1.869 1.00 89.81 97 ALA A N 1
ATOM 721 C CA . ALA A 1 97 ? -9.153 3.960 -3.292 1.00 89.81 97 ALA A CA 1
ATOM 722 C C . ALA A 1 97 ? -9.631 2.525 -3.579 1.00 89.81 97 ALA A C 1
ATOM 724 O O . ALA A 1 97 ? -10.505 2.327 -4.429 1.00 89.81 97 ALA A O 1
ATOM 725 N N . LYS A 1 98 ? -9.188 1.540 -2.778 1.00 86.19 98 LYS A N 1
ATOM 726 C CA . LYS A 1 98 ? -9.667 0.146 -2.858 1.00 86.19 98 LYS A CA 1
ATOM 727 C C . LYS A 1 98 ? -11.189 0.060 -2.722 1.00 86.19 98 LYS A C 1
ATOM 729 O O . LYS A 1 98 ? -11.824 -0.650 -3.497 1.00 86.19 98 LYS A O 1
ATOM 734 N N . LYS A 1 99 ? -11.801 0.795 -1.782 1.00 87.12 99 LYS A N 1
ATOM 735 C CA . LYS A 1 99 ? -13.271 0.833 -1.610 1.00 87.12 99 LYS A CA 1
ATOM 736 C C . LYS A 1 99 ? -13.995 1.331 -2.867 1.00 87.12 99 LYS A C 1
ATOM 738 O O . LYS A 1 99 ? -15.120 0.918 -3.129 1.00 87.12 99 LYS A O 1
ATOM 743 N N . LYS A 1 100 ? -13.335 2.162 -3.676 1.00 87.31 100 LYS A N 1
ATOM 744 C CA . LYS A 1 100 ? -13.811 2.634 -4.987 1.00 87.31 100 LYS A CA 1
ATOM 745 C C . LYS A 1 100 ? -13.394 1.723 -6.153 1.00 87.31 100 LYS A C 1
ATOM 747 O O . LYS A 1 100 ? -13.629 2.090 -7.301 1.00 87.31 100 LYS A O 1
ATOM 752 N N . ASN A 1 101 ? -12.806 0.555 -5.871 1.00 83.56 101 ASN A N 1
ATOM 753 C CA . ASN A 1 101 ? -12.202 -0.373 -6.837 1.00 83.56 101 ASN A CA 1
ATOM 754 C C . ASN A 1 101 ? -11.182 0.310 -7.762 1.00 83.56 101 ASN A C 1
ATOM 756 O O . ASN A 1 101 ? -11.120 0.026 -8.957 1.00 83.56 101 ASN A O 1
ATOM 760 N N . GLN A 1 102 ? -10.414 1.245 -7.207 1.00 86.19 102 GLN A N 1
ATOM 761 C CA . GLN A 1 102 ? -9.422 2.035 -7.923 1.00 86.19 102 GLN A CA 1
ATOM 762 C C . GLN A 1 1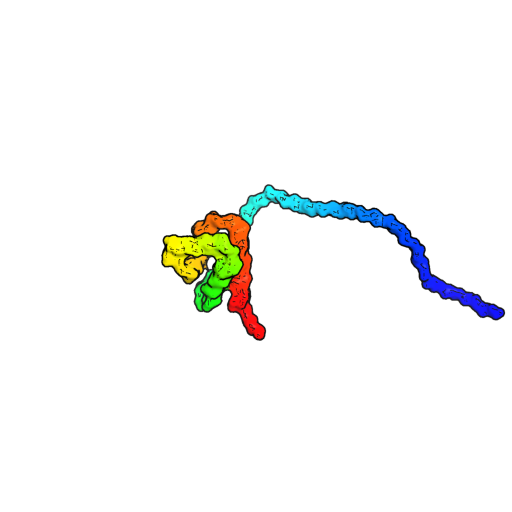02 ? -8.086 2.009 -7.189 1.00 86.19 102 GLN A C 1
ATOM 764 O O . GLN A 1 10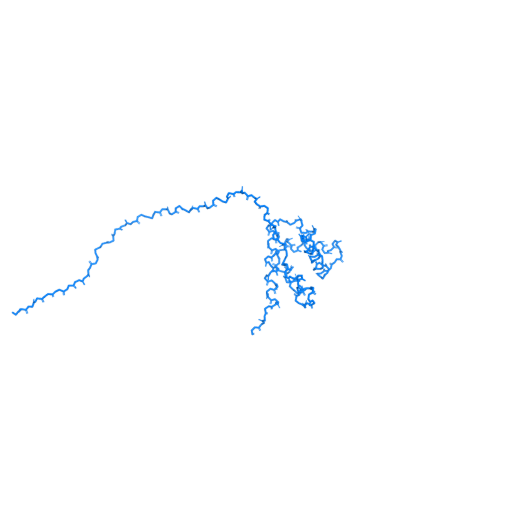2 ? -8.009 1.716 -5.996 1.00 86.19 102 GLN A O 1
ATOM 769 N N . ASP A 1 103 ? -7.032 2.339 -7.923 1.00 86.94 103 ASP A N 1
ATOM 770 C CA . ASP A 1 103 ? -5.748 2.665 -7.326 1.00 86.94 103 ASP A CA 1
ATOM 771 C C . ASP A 1 103 ? -5.743 4.098 -6.786 1.00 86.94 103 ASP A C 1
ATOM 773 O O . ASP A 1 103 ? -6.502 4.941 -7.276 1.00 86.94 103 ASP A O 1
ATOM 777 N N . PRO A 1 104 ? -4.882 4.397 -5.799 1.00 88.00 104 PRO A N 1
ATOM 778 C CA . PRO A 1 104 ? -4.663 5.768 -5.364 1.00 88.00 104 PRO A CA 1
ATOM 779 C C . PRO A 1 104 ? -4.282 6.657 -6.547 1.00 88.00 104 PRO A C 1
ATOM 781 O O . PRO A 1 104 ? -3.525 6.238 -7.426 1.00 88.00 104 PRO A O 1
ATOM 784 N N . ASP A 1 105 ? -4.717 7.916 -6.540 1.00 87.50 105 ASP A N 1
ATOM 785 C CA . ASP A 1 105 ? -4.443 8.844 -7.643 1.00 87.50 105 ASP A CA 1
ATOM 786 C C . ASP A 1 105 ? -2.940 8.997 -7.920 1.00 87.50 105 ASP A C 1
ATOM 788 O O . ASP A 1 105 ? -2.507 9.049 -9.073 1.00 87.50 105 ASP A O 1
ATOM 792 N N . PHE A 1 106 ? -2.107 9.007 -6.874 1.00 87.75 106 PHE A N 1
ATOM 793 C CA . PHE A 1 106 ? -0.658 9.113 -7.047 1.00 87.75 106 PHE A CA 1
ATOM 794 C C . PHE A 1 106 ? -0.045 7.873 -7.713 1.00 87.75 106 PHE A C 1
ATOM 796 O O . PHE A 1 106 ? 0.969 8.001 -8.401 1.00 87.75 106 PHE A O 1
ATOM 803 N N . MET A 1 107 ? -0.680 6.702 -7.584 1.00 88.19 107 MET A N 1
ATOM 804 C CA . MET A 1 107 ? -0.238 5.463 -8.226 1.00 88.19 107 MET A CA 1
ATOM 805 C C . MET A 1 107 ? -0.499 5.441 -9.734 1.00 88.19 107 MET A C 1
ATOM 807 O O . MET A 1 107 ? 0.137 4.669 -10.445 1.00 88.19 107 MET A O 1
ATOM 811 N N . GLN A 1 108 ? -1.340 6.335 -10.266 1.00 86.00 108 GLN A N 1
ATOM 812 C CA . GLN A 1 108 ? -1.519 6.469 -11.719 1.00 86.00 108 GLN A CA 1
ATOM 813 C C . GLN A 1 108 ? -0.241 6.938 -12.436 1.00 86.00 108 GLN A C 1
ATO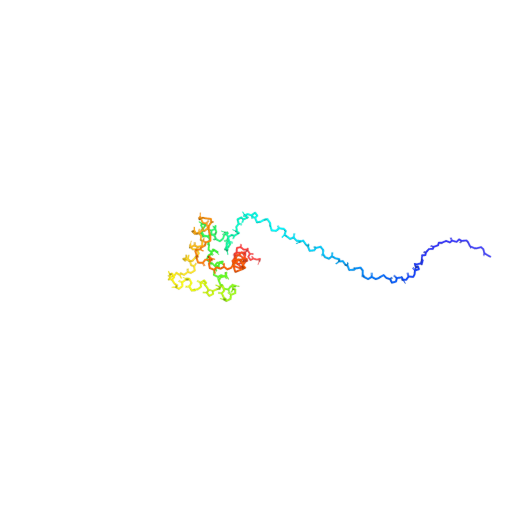M 815 O O . GLN A 1 108 ? -0.090 6.731 -13.636 1.00 86.00 108 GLN A O 1
ATOM 820 N N . LYS A 1 109 ? 0.701 7.545 -11.701 1.00 87.19 109 LYS A N 1
ATOM 821 C CA . LYS A 1 109 ? 2.015 7.973 -12.213 1.00 87.19 109 LYS A CA 1
ATOM 822 C C . LYS A 1 109 ? 3.040 6.832 -12.280 1.00 87.19 109 LYS A C 1
ATOM 824 O O . LYS A 1 109 ? 4.200 7.071 -12.624 1.00 87.19 109 LYS A O 1
ATOM 829 N N . PHE A 1 110 ? 2.647 5.626 -11.877 1.00 88.94 110 PHE A N 1
ATOM 830 C CA . PHE A 1 110 ? 3.513 4.459 -11.826 1.00 88.94 110 PHE A CA 1
ATOM 831 C C . PHE A 1 110 ? 3.296 3.621 -13.086 1.00 88.94 110 PHE A C 1
ATOM 833 O O . PHE A 1 110 ? 2.165 3.443 -13.546 1.00 88.94 110 PHE A O 1
ATOM 840 N N . SER A 1 111 ? 4.383 3.103 -13.650 1.00 90.50 111 SER A N 1
ATOM 841 C CA . SER A 1 111 ? 4.325 2.144 -14.747 1.00 90.50 111 SER A CA 1
ATOM 842 C C . SER A 1 111 ? 3.674 0.834 -14.287 1.00 90.50 111 SER A C 1
ATOM 844 O O . SER A 1 111 ? 3.541 0.568 -13.091 1.00 90.50 111 SER A O 1
ATOM 846 N N . GLY A 1 112 ? 3.266 -0.011 -15.238 1.00 88.12 112 GLY A N 1
ATOM 847 C CA . GLY A 1 112 ? 2.736 -1.340 -14.914 1.00 88.12 112 GLY A CA 1
ATOM 848 C C . GLY A 1 112 ? 3.716 -2.171 -14.079 1.00 88.12 112 GLY A C 1
ATOM 849 O O . GLY A 1 112 ? 3.305 -2.790 -13.100 1.00 88.12 112 GLY A O 1
ATOM 850 N N . ASP A 1 113 ? 5.008 -2.103 -14.406 1.00 89.62 113 ASP A N 1
ATOM 851 C CA . ASP A 1 113 ? 6.064 -2.820 -13.686 1.00 89.62 113 ASP A CA 1
ATOM 852 C C . ASP A 1 113 ? 6.262 -2.272 -12.268 1.00 89.62 113 ASP A C 1
ATOM 854 O O . ASP A 1 113 ? 6.355 -3.040 -11.312 1.00 89.62 113 ASP A O 1
ATOM 858 N N . GLU A 1 114 ? 6.266 -0.945 -12.100 1.00 91.75 114 GLU A N 1
ATOM 859 C CA . GLU A 1 114 ? 6.349 -0.313 -10.778 1.00 91.75 114 GLU A CA 1
ATOM 860 C C . GLU A 1 114 ? 5.161 -0.707 -9.893 1.00 91.75 114 GLU A C 1
ATOM 862 O O . GLU A 1 114 ? 5.341 -1.037 -8.722 1.00 91.75 114 GLU A O 1
ATOM 867 N N . ARG A 1 115 ? 3.949 -0.729 -10.455 1.00 90.81 115 ARG A N 1
ATOM 868 C CA . ARG A 1 115 ? 2.734 -1.160 -9.746 1.00 90.81 115 ARG A CA 1
ATOM 869 C C . ARG A 1 115 ? 2.802 -2.634 -9.352 1.00 90.81 115 ARG A C 1
ATOM 871 O O . ARG A 1 115 ? 2.434 -2.972 -8.230 1.00 90.81 115 ARG A O 1
ATOM 878 N N . GLY A 1 116 ? 3.314 -3.491 -10.237 1.00 90.56 116 GLY A N 1
ATOM 879 C CA . GLY A 1 116 ? 3.561 -4.903 -9.941 1.00 90.56 116 GLY A CA 1
ATOM 880 C C . GLY A 1 116 ? 4.537 -5.086 -8.777 1.00 90.56 116 GLY A C 1
ATOM 881 O O . GLY A 1 116 ? 4.229 -5.793 -7.822 1.00 90.56 116 GLY A O 1
ATOM 882 N N . MET A 1 117 ? 5.660 -4.363 -8.796 1.00 92.69 117 MET A N 1
ATOM 883 C CA . MET A 1 117 ? 6.659 -4.404 -7.722 1.00 92.69 117 MET A CA 1
ATOM 884 C C . MET A 1 117 ? 6.101 -3.949 -6.367 1.00 92.69 117 MET A C 1
ATOM 886 O O . MET A 1 117 ? 6.429 -4.549 -5.340 1.00 92.69 117 MET A O 1
ATOM 890 N N . VAL A 1 118 ? 5.243 -2.921 -6.345 1.00 92.88 118 VAL A N 1
ATOM 891 C CA . VAL A 1 118 ? 4.544 -2.494 -5.121 1.00 92.88 118 VAL A CA 1
ATOM 892 C C . VAL A 1 118 ? 3.621 -3.589 -4.617 1.00 92.88 118 VAL A C 1
ATOM 894 O O . VAL A 1 118 ? 3.692 -3.944 -3.438 1.00 92.88 118 VAL A O 1
ATOM 897 N N . ASN A 1 119 ? 2.788 -4.146 -5.492 1.00 92.12 119 ASN A N 1
ATOM 898 C CA . ASN A 1 119 ? 1.853 -5.189 -5.108 1.00 92.12 119 ASN A CA 1
ATOM 899 C C . ASN A 1 119 ? 2.591 -6.404 -4.523 1.00 92.12 119 ASN A C 1
ATOM 901 O O . ASN A 1 119 ? 2.294 -6.816 -3.401 1.00 92.12 119 ASN A O 1
ATOM 905 N N . ASP A 1 120 ? 3.608 -6.913 -5.213 1.00 93.12 120 ASP A N 1
ATOM 906 C CA . ASP A 1 120 ? 4.361 -8.091 -4.774 1.00 93.12 120 ASP A CA 1
ATOM 907 C C . ASP A 1 120 ? 5.057 -7.851 -3.431 1.00 93.12 120 ASP A C 1
ATOM 909 O O . ASP A 1 120 ? 4.910 -8.641 -2.493 1.00 93.12 120 ASP A O 1
ATOM 913 N N . THR A 1 121 ? 5.741 -6.713 -3.292 1.00 93.75 121 THR A N 1
ATOM 914 C CA . THR A 1 121 ? 6.403 -6.332 -2.036 1.00 93.75 121 THR A CA 1
ATOM 915 C C . THR A 1 121 ? 5.394 -6.211 -0.892 1.00 93.75 121 THR A C 1
ATOM 917 O O . THR A 1 121 ? 5.644 -6.702 0.211 1.00 93.75 121 THR A O 1
ATOM 920 N N . SER A 1 122 ? 4.226 -5.618 -1.148 1.00 93.06 122 SER A N 1
ATOM 921 C CA . SER A 1 122 ? 3.194 -5.448 -0.123 1.00 93.06 122 SER A CA 1
ATOM 922 C C . SER A 1 122 ? 2.596 -6.768 0.358 1.00 93.06 122 SER A C 1
ATOM 924 O O . SER A 1 122 ? 2.417 -6.961 1.563 1.00 93.06 122 SER A O 1
ATOM 926 N N . ILE A 1 123 ? 2.391 -7.724 -0.551 1.00 93.81 123 ILE A N 1
ATOM 927 C CA . ILE A 1 123 ? 1.938 -9.075 -0.213 1.00 93.81 123 ILE A CA 1
ATOM 928 C C . ILE A 1 123 ? 2.982 -9.787 0.654 1.00 93.81 123 ILE A C 1
ATOM 930 O O . ILE A 1 123 ? 2.625 -10.383 1.674 1.00 93.81 123 ILE A O 1
ATOM 934 N N . LEU A 1 124 ? 4.263 -9.712 0.278 1.00 94.69 124 LEU A N 1
ATOM 935 C CA . LEU A 1 124 ? 5.358 -10.324 1.037 1.00 94.69 124 LEU A CA 1
ATOM 936 C C . LEU A 1 124 ? 5.464 -9.732 2.448 1.00 94.69 124 LEU A C 1
ATOM 938 O O . LEU A 1 124 ? 5.566 -10.473 3.428 1.00 94.69 124 LEU A O 1
ATOM 942 N N . CYS A 1 125 ? 5.378 -8.408 2.569 1.00 94.50 125 CYS A N 1
ATOM 943 C CA . CYS A 1 125 ? 5.401 -7.719 3.854 1.00 94.50 125 CYS A CA 1
ATOM 944 C C . CYS A 1 125 ? 4.192 -8.060 4.729 1.00 94.50 125 CYS A C 1
ATOM 946 O O . CYS A 1 125 ? 4.360 -8.275 5.930 1.00 94.50 125 CYS A O 1
ATOM 948 N N . ARG A 1 126 ? 2.987 -8.178 4.156 1.00 94.38 126 ARG A N 1
ATOM 949 C CA . ARG A 1 126 ? 1.814 -8.653 4.901 1.00 94.38 126 ARG A CA 1
ATOM 950 C C . ARG A 1 126 ? 2.044 -10.055 5.448 1.00 94.38 126 ARG A C 1
ATOM 952 O O . ARG A 1 126 ? 1.814 -10.298 6.631 1.00 94.38 126 ARG A O 1
ATOM 959 N N . ILE A 1 127 ? 2.486 -10.987 4.602 1.00 93.62 127 ILE A N 1
ATOM 960 C CA . ILE A 1 127 ? 2.722 -12.381 5.008 1.00 93.62 127 ILE A CA 1
ATOM 961 C C . ILE A 1 127 ? 3.741 -12.430 6.146 1.00 93.62 127 ILE A C 1
ATOM 963 O O . ILE A 1 127 ? 3.498 -13.116 7.133 1.00 93.62 127 ILE A O 1
ATOM 967 N N . ARG A 1 128 ? 4.823 -11.649 6.063 1.00 91.44 128 ARG A N 1
ATOM 968 C CA . ARG A 1 128 ? 5.847 -11.584 7.113 1.00 91.44 128 ARG A CA 1
ATOM 969 C C . ARG A 1 128 ? 5.289 -11.180 8.481 1.00 91.44 128 ARG A C 1
ATOM 971 O O . ARG A 1 128 ? 5.714 -11.748 9.475 1.00 91.44 128 ARG A O 1
ATOM 978 N N . HIS A 1 129 ? 4.365 -10.221 8.536 1.00 89.25 129 HIS A N 1
ATOM 979 C CA . HIS A 1 129 ? 3.804 -9.747 9.808 1.00 89.25 129 HIS A CA 1
ATOM 980 C C . HIS A 1 129 ? 2.627 -10.575 10.320 1.00 89.25 129 HIS A C 1
ATOM 982 O O . HIS A 1 129 ? 2.368 -10.588 11.514 1.00 89.25 129 HIS A O 1
ATOM 988 N N . THR A 1 130 ? 1.886 -11.225 9.423 1.00 88.00 130 THR A N 1
ATOM 989 C CA . THR A 1 130 ? 0.671 -11.976 9.782 1.00 88.00 130 THR A CA 1
ATOM 990 C C . THR A 1 130 ? 0.917 -13.466 9.985 1.00 88.00 130 THR A C 1
ATOM 992 O O . THR A 1 130 ? 0.054 -14.152 10.530 1.00 88.00 130 THR A O 1
ATOM 995 N N . SER A 1 131 ? 2.070 -13.981 9.555 1.00 87.25 131 SER A N 1
ATOM 996 C CA . SER A 1 131 ? 2.446 -15.369 9.814 1.00 87.25 131 SER A CA 1
ATOM 997 C C . SER A 1 131 ? 2.927 -15.506 11.260 1.00 87.25 131 SER A C 1
ATOM 999 O O . SER A 1 131 ? 3.743 -14.691 11.693 1.00 87.25 131 SER A O 1
ATOM 1001 N N . PRO A 1 132 ? 2.447 -16.510 12.012 1.00 74.06 132 PRO A N 1
ATOM 1002 C CA . PRO A 1 132 ? 2.947 -16.768 13.354 1.00 74.06 132 PRO A CA 1
ATOM 1003 C C . PRO A 1 132 ? 4.440 -17.109 13.298 1.00 74.06 132 PRO A C 1
ATOM 1005 O O . PRO A 1 132 ? 4.866 -17.884 12.441 1.00 74.06 132 PRO A O 1
ATOM 1008 N N . SER A 1 133 ? 5.224 -16.524 14.206 1.00 66.88 133 SER A N 1
ATOM 1009 C CA . SER A 1 133 ? 6.580 -17.008 14.472 1.00 66.88 133 SER A CA 1
ATOM 1010 C C . SER A 1 133 ? 6.490 -18.398 15.092 1.00 66.88 133 SER A C 1
ATOM 1012 O O . SER A 1 133 ? 5.703 -18.604 16.018 1.00 66.88 133 SER A O 1
ATOM 1014 N N . GLU A 1 134 ? 7.268 -19.326 14.546 1.00 52.69 134 GLU A N 1
ATOM 1015 C CA . GLU A 1 134 ? 7.436 -20.693 15.052 1.00 52.69 134 GLU A CA 1
ATOM 1016 C C . GLU A 1 134 ? 8.202 -20.726 16.383 1.00 52.69 134 GLU A C 1
ATOM 1018 O O . GLU A 1 134 ? 9.110 -19.876 16.567 1.00 52.69 134 GLU A O 1
#

Foldseek 3Di:
DDDDDDDDDDDDDDDDDDDDPPPDPPPPPPPPPPVDPQPALAALCLLVCVVVVHPLSLQLQVQLLVPADPVLNVLVVVVCVVVVHDSVVVSVQQNVQVVVVHGRPSCVPPDSVSSNSSHVSSVVSSCVRPPDDD

Radius of gyration: 28.44 Å; chains: 1; bounding box: 46×102×48 Å

Sequence (134 aa):
GQANPKPSQDPKKPASQKPAATAAKQAVQKNTAASTPTPPSTDPKICDLKDNGSEFALPSLQCTLQHLPEEIANKWKEHMKTKSTNESGLLTEICEAKKKNQDPDFMQKFSGDERGMVNDTSILCRIRHTSPSE

pLDDT: mean 77.0, std 21.24, range [37.53, 95.31]